Protein AF-A0A970G980-F1 (afdb_monomer_lite)

pLDDT: mean 93.23, std 4.54, range [67.25, 98.19]

Sequence (84 aa):
MAQPFVDAVKERTNGTVIISPEFAGVHGGERQMTESVMRGDLDMEITSDVGLAALFPDLGFTQLPFLFEDYDDVDARYLNGWMG

Foldseek 3Di:
DCPVVQVVCCVVVVNPDHDDDDDDQPQHDLLSVVVCCVVVVDVDDDHDLVSVCVVVVVLVVVVDPPPAPDVVRCVDPPVVHDND

Structure (mmCIF, N/CA/C/O backbone):
data_AF-A0A970G980-F1
#
_entry.id   AF-A0A970G980-F1
#
loop_
_atom_site.group_PDB
_atom_site.id
_atom_site.type_symbol
_atom_site.label_atom_id
_atom_site.label_alt_id
_atom_site.label_comp_id
_atom_site.label_asym_id
_atom_site.label_entity_id
_atom_site.label_seq_id
_atom_site.pdbx_PDB_ins_code
_atom_site.Cartn_x
_atom_site.Cartn_y
_atom_site.Cartn_z
_atom_site.occupancy
_atom_site.B_iso_or_equiv
_atom_site.auth_seq_id
_atom_site.auth_comp_id
_atom_site.auth_asym_id
_atom_site.auth_atom_id
_atom_site.pdbx_PDB_model_num
ATOM 1 N N . MET A 1 1 ? -3.005 10.213 2.851 1.00 67.25 1 MET A N 1
ATOM 2 C CA . MET A 1 1 ? -3.845 9.224 2.137 1.00 67.25 1 MET A CA 1
ATOM 3 C C . MET A 1 1 ? -4.599 8.274 3.067 1.00 67.25 1 MET A C 1
ATOM 5 O O . MET A 1 1 ? -5.670 7.841 2.682 1.00 67.25 1 MET A O 1
ATOM 9 N N . ALA A 1 2 ? -4.136 7.998 4.294 1.00 86.06 2 ALA A N 1
ATOM 10 C CA . ALA A 1 2 ? -4.845 7.074 5.191 1.00 86.06 2 ALA A CA 1
ATOM 11 C C . ALA A 1 2 ? -6.152 7.624 5.807 1.00 86.06 2 ALA A C 1
ATOM 13 O O . ALA A 1 2 ? -7.073 6.852 6.037 1.00 86.06 2 ALA A O 1
ATOM 14 N N . GLN A 1 3 ? -6.271 8.939 6.050 1.00 93.44 3 GLN A N 1
ATOM 15 C CA . GLN A 1 3 ? -7.448 9.494 6.743 1.00 93.44 3 GLN A CA 1
ATOM 16 C C . GLN A 1 3 ? -8.785 9.224 6.019 1.00 93.44 3 GLN A C 1
ATOM 18 O O . GLN A 1 3 ? -9.701 8.741 6.675 1.00 93.44 3 GLN A O 1
ATOM 23 N N . PRO A 1 4 ? -8.906 9.412 4.686 1.00 95.62 4 PRO A N 1
ATOM 24 C CA . PRO A 1 4 ? -10.128 9.037 3.970 1.00 95.62 4 PRO A CA 1
ATOM 25 C C . PRO A 1 4 ? -10.523 7.564 4.137 1.00 95.62 4 PRO A C 1
ATOM 27 O O . PRO A 1 4 ? -11.706 7.253 4.226 1.00 95.62 4 PRO A O 1
ATOM 30 N N . PHE A 1 5 ? -9.545 6.653 4.201 1.00 95.38 5 PHE A N 1
ATOM 31 C CA . PHE A 1 5 ? -9.804 5.232 4.443 1.00 95.38 5 PHE A CA 1
ATOM 32 C C . PHE A 1 5 ? -10.300 4.987 5.873 1.00 95.38 5 PHE A C 1
ATOM 34 O O . PHE A 1 5 ? -11.302 4.302 6.063 1.00 95.38 5 PHE A O 1
ATOM 41 N N . VAL A 1 6 ? -9.648 5.601 6.867 1.00 96.50 6 VAL A N 1
ATOM 42 C CA . VAL A 1 6 ? -10.055 5.547 8.283 1.00 96.50 6 VAL A CA 1
ATOM 43 C C . VAL A 1 6 ? -11.500 6.022 8.454 1.00 96.50 6 VAL A C 1
ATOM 45 O O . VAL A 1 6 ? -12.308 5.338 9.086 1.00 96.50 6 VAL A O 1
ATOM 48 N N . ASP A 1 7 ? -11.843 7.159 7.848 1.00 97.06 7 ASP A N 1
ATOM 49 C CA . ASP A 1 7 ? -13.183 7.742 7.923 1.00 97.06 7 ASP A CA 1
ATOM 50 C C . ASP A 1 7 ? -14.224 6.838 7.246 1.00 97.06 7 ASP A C 1
ATOM 52 O O . ASP A 1 7 ? -15.269 6.553 7.834 1.00 97.06 7 ASP A O 1
ATOM 56 N N . ALA A 1 8 ? -13.911 6.310 6.057 1.00 97.56 8 ALA A N 1
ATOM 57 C CA . ALA A 1 8 ? -14.797 5.410 5.323 1.00 97.56 8 ALA A CA 1
ATOM 58 C C . ALA A 1 8 ? -15.061 4.096 6.076 1.00 97.56 8 ALA A C 1
ATOM 60 O O . ALA A 1 8 ? -16.192 3.606 6.085 1.00 97.56 8 ALA A O 1
ATOM 61 N N . VAL A 1 9 ? -14.044 3.518 6.723 1.00 97.56 9 VAL A N 1
ATOM 62 C CA . VAL A 1 9 ? -14.213 2.307 7.540 1.00 97.56 9 VAL A CA 1
ATOM 63 C C . VAL A 1 9 ? -15.081 2.605 8.755 1.00 97.56 9 VAL A C 1
ATOM 65 O O . VAL A 1 9 ? -16.021 1.858 9.032 1.00 97.56 9 VAL A O 1
ATOM 68 N N . LYS A 1 10 ? -14.829 3.717 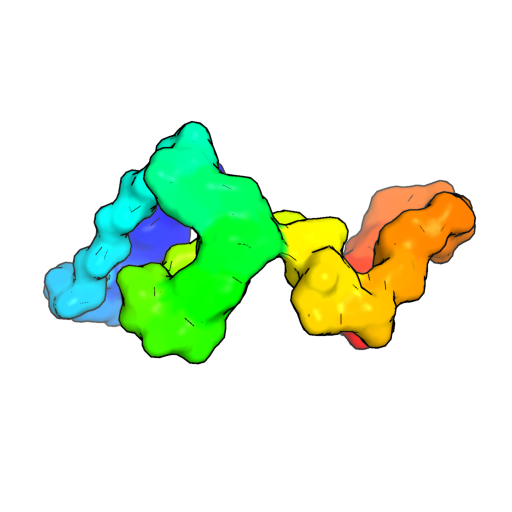9.449 1.00 97.81 10 LYS A N 1
ATOM 69 C CA . LYS A 1 10 ? -15.641 4.125 10.597 1.00 97.81 10 LYS A CA 1
ATOM 70 C C . LYS A 1 10 ? -17.107 4.332 10.208 1.00 97.81 10 LYS A C 1
ATOM 72 O O . LYS A 1 10 ? -17.988 3.847 10.914 1.00 97.81 10 LYS A O 1
ATOM 77 N N . GLU A 1 11 ? -17.371 5.010 9.091 1.00 98.12 11 GLU A N 1
ATOM 78 C CA . GLU A 1 11 ? -18.725 5.236 8.573 1.00 98.12 11 GLU A CA 1
ATOM 79 C C . GLU A 1 11 ? -19.424 3.914 8.235 1.00 98.12 11 GLU A C 1
ATOM 81 O O . GLU A 1 11 ? -20.501 3.627 8.753 1.00 98.12 11 GLU A O 1
ATOM 86 N N . ARG A 1 12 ? -18.790 3.063 7.421 1.00 98.06 12 ARG A N 1
ATOM 87 C CA . ARG A 1 12 ? -19.407 1.823 6.916 1.00 98.06 12 ARG A CA 1
ATOM 88 C C . ARG A 1 12 ? -19.611 0.758 7.985 1.00 98.06 12 ARG A C 1
ATOM 90 O O . ARG A 1 12 ? -20.451 -0.121 7.817 1.00 98.06 12 ARG A O 1
ATOM 97 N N . THR A 1 13 ? -18.842 0.818 9.066 1.00 98.12 13 THR A N 1
ATOM 98 C CA . THR A 1 13 ? -18.935 -0.133 10.181 1.00 98.12 13 THR A CA 1
ATOM 99 C C . THR A 1 13 ? -19.753 0.412 11.348 1.00 98.12 13 THR A C 1
ATOM 101 O O . THR A 1 13 ? -19.798 -0.219 12.405 1.00 98.12 13 THR A O 1
ATOM 104 N N . ASN A 1 14 ? -20.395 1.577 11.194 1.00 97.62 14 ASN A N 1
ATOM 105 C CA . ASN A 1 14 ? -21.101 2.279 12.270 1.00 97.62 14 ASN A CA 1
ATOM 106 C C . ASN A 1 14 ? -20.228 2.446 13.531 1.00 97.62 14 ASN A C 1
ATOM 108 O O . ASN A 1 14 ? -20.703 2.317 14.658 1.00 97.62 14 ASN A O 1
ATOM 112 N N . GLY A 1 15 ? -18.929 2.684 13.336 1.00 96.75 15 GLY A N 1
ATOM 113 C CA . GLY A 1 15 ? -17.947 2.864 14.403 1.00 96.75 15 GLY A CA 1
ATOM 114 C C . GLY A 1 15 ? -17.556 1.599 15.167 1.00 96.75 15 GLY A C 1
ATOM 115 O O . GLY A 1 15 ? -16.873 1.714 16.181 1.00 96.75 15 GLY A O 1
ATOM 116 N N . THR A 1 16 ? -17.960 0.409 14.712 1.00 98.19 16 THR A N 1
ATOM 117 C CA . THR A 1 16 ? -17.545 -0.855 15.348 1.00 98.19 16 THR A CA 1
ATOM 118 C C . THR A 1 16 ? -16.098 -1.232 15.027 1.00 98.19 16 THR A C 1
ATOM 120 O O . THR A 1 16 ? -15.470 -1.926 15.823 1.00 98.19 16 THR A O 1
ATOM 123 N N . VAL A 1 17 ? -15.547 -0.737 13.913 1.00 97.75 17 VAL A N 1
ATOM 124 C CA . VAL A 1 17 ? -14.123 -0.858 13.571 1.00 97.75 17 VAL A CA 1
ATOM 125 C C . VAL A 1 17 ? -13.454 0.506 13.719 1.00 97.75 17 VAL A C 1
ATOM 127 O O . VAL A 1 17 ? -13.891 1.496 13.128 1.00 97.75 17 VAL A O 1
ATOM 130 N N . ILE A 1 18 ? -12.383 0.554 14.513 1.00 95.81 18 ILE A N 1
ATOM 131 C CA . ILE A 1 18 ? -11.586 1.756 14.773 1.00 95.81 18 ILE A CA 1
ATOM 132 C C . ILE A 1 18 ? -10.174 1.496 14.261 1.00 95.81 18 ILE A C 1
ATOM 134 O O . ILE A 1 18 ? -9.537 0.534 14.674 1.00 95.81 18 ILE A O 1
ATOM 138 N N . ILE A 1 19 ? -9.689 2.367 13.379 1.00 96.69 19 ILE A N 1
ATOM 139 C CA . ILE A 1 19 ? -8.320 2.319 12.864 1.00 96.69 19 ILE A CA 1
ATOM 140 C C . ILE A 1 19 ? -7.523 3.431 13.541 1.00 96.69 19 ILE A C 1
ATOM 142 O O . ILE A 1 19 ? -7.920 4.596 13.483 1.00 96.69 19 ILE A O 1
ATOM 146 N N . SER A 1 20 ? -6.393 3.067 14.144 1.00 95.19 20 SER A N 1
ATOM 147 C CA . SER A 1 20 ? -5.442 3.991 14.770 1.00 95.19 20 SER A CA 1
ATOM 148 C C . SER A 1 20 ? -4.190 4.088 13.896 1.00 95.19 20 SER A C 1
ATOM 150 O O . SER A 1 20 ? -3.299 3.255 14.030 1.00 95.19 20 SER A O 1
ATOM 152 N N . PRO A 1 21 ? -4.121 5.041 12.951 1.00 93.75 21 PRO A N 1
ATOM 153 C CA . PRO A 1 21 ? -2.992 5.124 12.040 1.00 93.75 21 PRO A CA 1
ATOM 154 C C . PRO A 1 21 ? -1.753 5.696 12.738 1.00 93.75 21 PRO A C 1
ATOM 156 O O . PRO A 1 21 ? -1.804 6.768 13.342 1.0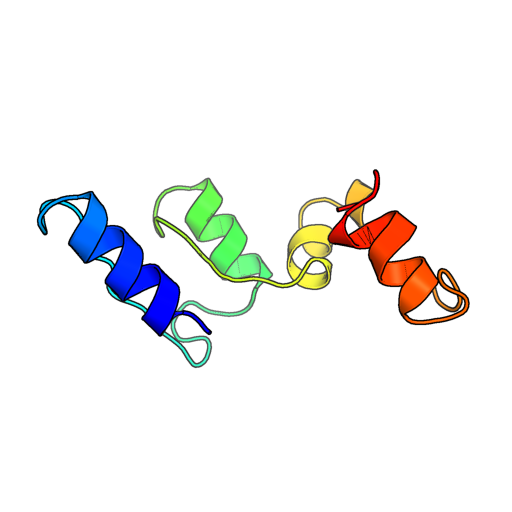0 93.75 21 PRO A O 1
ATOM 159 N N . GLU A 1 22 ? -0.624 5.011 12.584 1.00 94.38 22 GLU A N 1
ATOM 160 C CA . GLU A 1 22 ? 0.674 5.428 13.111 1.00 94.38 22 GLU A CA 1
ATOM 161 C C . GLU A 1 22 ? 1.670 5.600 11.958 1.00 94.38 22 GLU A C 1
ATOM 163 O O . GLU A 1 22 ? 1.763 4.765 11.060 1.00 94.38 22 GLU A O 1
ATOM 168 N N . PHE A 1 23 ? 2.385 6.727 11.944 1.00 91.31 23 PHE A N 1
ATOM 169 C CA . PHE A 1 23 ? 3.227 7.147 10.818 1.00 91.31 23 PHE A CA 1
ATOM 170 C C . PHE A 1 23 ? 4.674 7.379 11.248 1.00 91.31 23 PHE A C 1
ATOM 172 O O . PHE A 1 23 ? 5.025 7.220 12.411 1.00 91.31 23 PHE A O 1
ATOM 179 N N . ALA A 1 24 ? 5.509 7.809 10.297 1.00 90.44 24 ALA A N 1
ATOM 180 C CA . ALA A 1 24 ? 6.918 8.138 10.511 1.00 90.44 24 ALA A CA 1
ATOM 181 C C . ALA A 1 24 ? 7.792 6.940 10.930 1.00 90.44 24 ALA A C 1
ATOM 183 O O . ALA A 1 24 ? 8.807 7.120 11.597 1.00 90.44 24 ALA A O 1
ATOM 184 N N . GLY A 1 25 ? 7.414 5.724 10.515 1.00 88.44 25 GLY A N 1
ATOM 185 C CA . GLY A 1 25 ? 8.231 4.522 10.713 1.00 88.44 25 GLY A CA 1
ATOM 186 C C . GLY A 1 25 ? 8.400 4.125 12.179 1.00 88.44 25 GLY A C 1
ATOM 187 O O . GLY A 1 25 ? 9.407 3.518 12.533 1.00 88.44 25 GLY A O 1
ATOM 188 N N . VAL A 1 26 ? 7.441 4.471 13.046 1.00 95.38 26 VAL A N 1
ATOM 189 C CA . VAL A 1 26 ? 7.491 4.133 14.483 1.00 95.38 26 VAL A CA 1
ATOM 190 C C . VAL A 1 26 ? 7.516 2.623 14.749 1.00 95.38 26 VAL A C 1
ATOM 192 O O . VAL A 1 26 ? 8.020 2.204 15.786 1.00 95.38 26 VAL A O 1
ATOM 195 N N . HIS A 1 27 ? 7.059 1.821 13.783 1.00 94.12 27 HIS A N 1
ATOM 196 C CA . HIS A 1 27 ? 7.099 0.352 13.799 1.00 94.12 27 HIS A CA 1
ATOM 197 C C . HIS A 1 27 ? 8.255 -0.241 12.984 1.00 94.12 27 HIS A C 1
ATOM 199 O O . HIS A 1 27 ? 8.292 -1.443 12.729 1.00 94.12 27 HIS A O 1
ATOM 205 N N . GLY A 1 28 ? 9.213 0.594 12.577 1.00 94.06 28 GLY A N 1
ATOM 206 C CA . GLY A 1 28 ? 10.355 0.191 11.768 1.00 94.06 28 GLY A CA 1
ATOM 207 C C . GLY A 1 28 ? 10.192 0.467 10.273 1.00 94.06 28 GLY A C 1
ATOM 208 O O . GLY A 1 28 ? 9.313 1.212 9.837 1.00 94.06 28 GLY A O 1
ATOM 209 N N . GLY A 1 29 ? 11.106 -0.100 9.484 1.00 93.44 29 GLY A N 1
ATOM 210 C CA . GLY A 1 29 ? 11.060 -0.029 8.021 1.00 93.44 29 GLY A CA 1
ATOM 211 C C . GLY A 1 29 ? 10.017 -0.977 7.423 1.00 93.44 29 GLY A C 1
ATOM 212 O O . GLY A 1 29 ? 9.523 -1.870 8.106 1.00 93.44 29 GLY A O 1
ATOM 213 N N . GLU A 1 30 ? 9.739 -0.834 6.127 1.00 92.81 30 GLU A N 1
ATOM 214 C CA . GLU A 1 30 ? 8.690 -1.589 5.417 1.00 92.81 30 GLU A CA 1
ATOM 215 C C . GLU A 1 30 ? 8.778 -3.101 5.642 1.00 92.81 30 GLU A C 1
ATOM 217 O O . GLU A 1 30 ? 7.810 -3.708 6.074 1.00 92.81 30 GLU A O 1
ATOM 222 N N . ARG A 1 31 ? 9.968 -3.701 5.498 1.00 92.81 31 ARG A N 1
ATOM 223 C CA . ARG A 1 31 ? 10.161 -5.133 5.778 1.00 92.81 31 ARG A CA 1
ATOM 224 C C . ARG A 1 31 ? 9.704 -5.534 7.190 1.00 92.81 31 ARG A C 1
ATOM 226 O O . ARG A 1 31 ? 9.116 -6.595 7.368 1.00 92.81 31 ARG A O 1
ATOM 233 N N . GLN A 1 32 ? 10.034 -4.731 8.202 1.00 94.81 32 GLN A N 1
ATOM 234 C CA . GLN A 1 32 ? 9.720 -5.039 9.603 1.00 94.81 32 GLN A CA 1
ATOM 235 C C . GLN A 1 32 ? 8.219 -4.920 9.863 1.00 94.81 32 GLN A C 1
ATOM 237 O O . GLN A 1 32 ? 7.650 -5.775 10.543 1.00 94.81 32 GLN A O 1
ATOM 242 N N . MET A 1 33 ? 7.577 -3.903 9.286 1.00 95.62 33 MET A N 1
ATOM 243 C CA . MET A 1 33 ? 6.128 -3.733 9.366 1.00 95.62 33 MET A CA 1
AT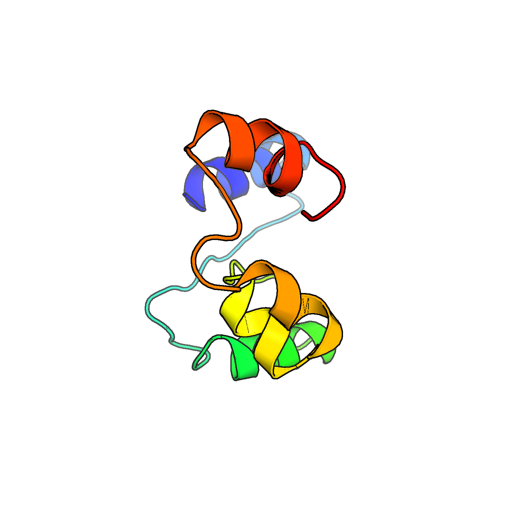OM 244 C C . MET A 1 33 ? 5.394 -4.868 8.638 1.00 95.62 33 MET A C 1
ATOM 246 O O . MET A 1 33 ? 4.528 -5.488 9.252 1.00 95.62 33 MET A O 1
ATOM 250 N N . THR A 1 34 ? 5.822 -5.266 7.434 1.00 95.00 34 THR A N 1
ATOM 251 C CA . THR A 1 34 ? 5.213 -6.390 6.702 1.00 95.00 34 THR A CA 1
ATOM 252 C C . THR A 1 34 ? 5.341 -7.701 7.477 1.00 95.00 34 THR A C 1
ATOM 254 O O . THR A 1 34 ? 4.373 -8.448 7.605 1.00 95.00 34 THR A O 1
ATOM 257 N N . GLU A 1 35 ? 6.514 -7.988 8.054 1.00 94.88 35 GLU A N 1
ATOM 258 C CA . GLU A 1 35 ? 6.679 -9.157 8.927 1.00 94.88 35 GLU A CA 1
ATOM 259 C C . GLU A 1 35 ? 5.764 -9.091 10.162 1.00 94.88 35 GLU A C 1
ATOM 261 O O . GLU A 1 35 ? 5.260 -10.123 10.605 1.00 94.88 35 GLU A O 1
ATOM 266 N N . SER A 1 36 ? 5.546 -7.897 10.719 1.00 96.31 36 SER A N 1
ATOM 267 C CA . SER A 1 36 ? 4.661 -7.691 11.873 1.00 96.31 36 SER A CA 1
ATOM 268 C C . SER A 1 36 ? 3.195 -7.918 11.496 1.00 96.31 36 SER A C 1
ATOM 270 O O . SER A 1 36 ? 2.471 -8.568 12.248 1.00 96.31 36 SER A O 1
ATOM 272 N N . VAL A 1 37 ? 2.777 -7.493 10.298 1.00 96.06 37 VAL A N 1
ATOM 273 C CA . VAL A 1 37 ? 1.451 -7.809 9.743 1.00 96.06 37 VAL A CA 1
ATOM 274 C C . VAL A 1 37 ? 1.291 -9.313 9.519 1.00 96.06 37 VAL A C 1
ATOM 276 O O . VAL A 1 37 ? 0.297 -9.898 9.937 1.00 96.06 37 VAL A O 1
ATOM 279 N N . MET A 1 38 ? 2.294 -9.983 8.942 1.00 94.69 38 MET A N 1
ATOM 280 C CA . MET A 1 38 ? 2.266 -11.440 8.750 1.00 94.69 38 MET A CA 1
ATOM 281 C C . MET A 1 38 ? 2.145 -12.224 10.065 1.00 94.69 38 MET A C 1
ATOM 283 O O . MET A 1 38 ? 1.539 -13.296 10.085 1.00 94.69 38 MET A O 1
ATOM 287 N N . ARG A 1 39 ? 2.747 -11.723 11.153 1.00 96.88 39 ARG A N 1
ATOM 288 C CA . ARG A 1 39 ? 2.652 -12.329 12.493 1.00 96.88 39 ARG A CA 1
ATOM 289 C C . ARG A 1 39 ? 1.340 -11.996 13.210 1.00 96.88 39 ARG A C 1
ATOM 291 O O . ARG A 1 39 ? 0.982 -12.717 14.138 1.00 96.88 39 ARG A O 1
ATOM 298 N N . GLY A 1 40 ? 0.625 -10.961 12.766 1.00 96.75 40 GLY A N 1
ATOM 299 C CA . GLY A 1 40 ? -0.581 -10.443 13.413 1.00 96.75 40 GLY A CA 1
ATOM 300 C C . GLY A 1 40 ? -0.306 -9.468 14.562 1.00 96.75 40 GLY A C 1
ATOM 301 O O . GLY A 1 40 ? -1.201 -9.223 15.363 1.00 96.75 40 GLY A O 1
ATOM 302 N N . ASP A 1 41 ? 0.915 -8.929 14.659 1.00 96.75 41 ASP A N 1
ATOM 303 C CA . ASP A 1 41 ? 1.269 -7.888 15.634 1.00 96.75 41 ASP A CA 1
ATOM 304 C C . ASP A 1 41 ? 0.742 -6.506 15.194 1.00 96.75 41 ASP A C 1
ATOM 306 O O . ASP A 1 41 ? 0.354 -5.690 16.028 1.00 96.75 41 ASP A O 1
ATOM 310 N N . LEU A 1 42 ? 0.715 -6.254 13.877 1.00 96.75 42 LEU A N 1
ATOM 311 C CA . LEU A 1 42 ? 0.024 -5.124 13.249 1.00 96.75 42 LEU A CA 1
ATOM 312 C C . LEU A 1 42 ? -1.157 -5.648 12.428 1.00 96.75 42 LEU A C 1
ATOM 314 O O . LEU A 1 42 ? -1.015 -6.623 11.696 1.00 96.75 42 LEU A O 1
ATOM 318 N N . ASP A 1 43 ? -2.307 -4.980 12.494 1.00 96.62 43 ASP A N 1
ATOM 319 C CA . ASP A 1 43 ? -3.490 -5.414 11.740 1.00 96.62 43 ASP A CA 1
ATOM 320 C C . ASP A 1 43 ? -3.379 -5.103 10.239 1.00 96.62 43 ASP A C 1
ATOM 322 O O . ASP A 1 43 ? -3.883 -5.845 9.396 1.00 96.62 43 ASP A O 1
ATOM 326 N N . MET A 1 44 ? -2.767 -3.964 9.900 1.00 94.69 44 MET A N 1
ATOM 327 C CA . MET A 1 44 ? -2.673 -3.438 8.538 1.00 94.69 44 MET A CA 1
ATOM 328 C C . MET A 1 44 ? -1.440 -2.547 8.384 1.00 94.69 44 MET A C 1
ATOM 330 O O . MET A 1 44 ? -1.013 -1.892 9.334 1.00 94.69 44 MET A O 1
ATOM 334 N N . GLU A 1 45 ? -0.941 -2.433 7.156 1.00 94.31 45 GLU A N 1
ATOM 335 C CA . GLU A 1 45 ? 0.063 -1.441 6.779 1.00 94.31 45 GLU A CA 1
ATOM 336 C C . GLU A 1 45 ? -0.256 -0.811 5.420 1.00 94.31 45 GLU A C 1
ATOM 338 O O . GLU A 1 45 ? -1.011 -1.359 4.616 1.00 94.31 45 GLU A O 1
ATOM 343 N N . ILE A 1 46 ? 0.351 0.345 5.159 1.00 92.00 46 ILE A N 1
ATOM 344 C CA . ILE A 1 46 ? 0.480 0.905 3.813 1.00 92.00 46 ILE A CA 1
ATOM 345 C C . ILE A 1 46 ? 1.971 0.866 3.502 1.00 92.00 46 ILE A C 1
ATOM 347 O O . ILE A 1 46 ? 2.748 1.566 4.149 1.00 92.00 46 ILE A O 1
ATOM 351 N N . THR A 1 47 ? 2.354 0.039 2.537 1.00 91.06 47 THR A N 1
ATOM 352 C CA . THR A 1 47 ? 3.750 -0.235 2.181 1.00 91.06 47 THR A CA 1
ATOM 353 C C . THR A 1 47 ? 3.950 -0.082 0.676 1.00 91.06 47 THR A C 1
ATOM 355 O O . THR A 1 47 ? 2.974 -0.085 -0.081 1.00 91.06 47 THR A O 1
ATOM 358 N N . SER A 1 48 ? 5.196 0.072 0.234 1.00 90.06 48 SER A N 1
ATOM 359 C CA . SER A 1 48 ? 5.540 -0.044 -1.179 1.00 90.06 48 SER A CA 1
ATOM 360 C C . SER A 1 48 ? 5.696 -1.507 -1.603 1.00 90.06 48 SER A C 1
ATOM 362 O O . SER A 1 48 ? 6.052 -2.398 -0.828 1.00 90.06 48 SER A O 1
ATOM 364 N N . ASP A 1 49 ? 5.475 -1.743 -2.887 1.00 88.75 49 ASP A N 1
ATOM 365 C CA . ASP A 1 49 ? 5.852 -2.966 -3.593 1.00 88.75 49 ASP A CA 1
ATOM 366 C C . ASP A 1 49 ? 7.351 -3.299 -3.464 1.00 88.75 49 ASP A C 1
ATOM 368 O O . ASP A 1 49 ? 7.707 -4.472 -3.356 1.00 88.75 49 ASP A O 1
ATOM 372 N N . VAL A 1 50 ? 8.229 -2.292 -3.389 1.00 87.31 50 VAL A N 1
ATOM 373 C CA . VAL A 1 50 ? 9.660 -2.469 -3.076 1.00 87.31 50 VAL A CA 1
ATOM 374 C C . VAL A 1 50 ? 9.848 -3.097 -1.694 1.00 87.31 50 VAL A C 1
ATOM 376 O O . VAL A 1 50 ? 10.612 -4.057 -1.545 1.00 87.31 50 VAL A O 1
ATOM 379 N N . GLY A 1 51 ? 9.139 -2.584 -0.686 1.00 88.06 51 GLY A N 1
ATOM 380 C CA . GLY A 1 51 ? 9.136 -3.129 0.669 1.00 88.06 51 GLY A CA 1
ATOM 381 C C . GLY A 1 51 ? 8.676 -4.588 0.708 1.00 88.06 51 GLY A C 1
ATOM 382 O O . GLY A 1 51 ? 9.312 -5.422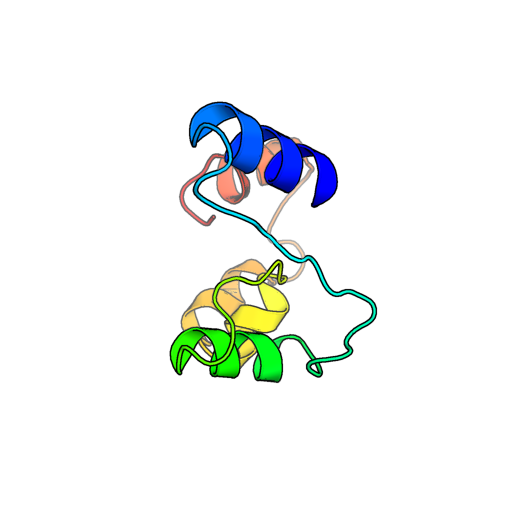 1.360 1.00 88.06 51 GLY A O 1
ATOM 383 N N . LEU A 1 52 ? 7.637 -4.920 -0.064 1.00 91.25 52 LEU A N 1
ATOM 384 C CA . LEU A 1 52 ? 7.134 -6.290 -0.210 1.00 91.25 52 LEU A CA 1
ATOM 385 C C . LEU A 1 52 ? 8.124 -7.210 -0.934 1.00 91.25 52 LEU A C 1
ATOM 387 O O . LEU A 1 52 ? 8.336 -8.341 -0.494 1.00 91.25 52 LEU A O 1
ATOM 391 N N . ALA A 1 53 ? 8.780 -6.740 -1.998 1.00 92.12 53 ALA A N 1
ATOM 392 C CA . ALA A 1 53 ? 9.757 -7.525 -2.755 1.00 92.12 53 ALA A CA 1
ATOM 393 C C . ALA A 1 53 ? 10.962 -7.968 -1.901 1.00 92.12 53 ALA A C 1
ATOM 395 O O . ALA A 1 53 ? 11.584 -8.994 -2.182 1.00 92.12 53 ALA A O 1
ATOM 396 N N . ALA A 1 54 ? 11.264 -7.252 -0.809 1.00 88.88 54 ALA A N 1
ATOM 397 C CA . ALA A 1 54 ? 12.288 -7.655 0.156 1.00 88.88 54 ALA A CA 1
ATOM 398 C C . ALA A 1 54 ? 11.941 -8.950 0.921 1.00 88.88 54 ALA A C 1
ATOM 400 O O . ALA A 1 54 ? 12.836 -9.594 1.477 1.00 88.88 54 ALA A O 1
ATOM 401 N N . LEU A 1 55 ? 10.658 -9.320 0.987 1.00 92.94 55 LEU A N 1
ATOM 402 C CA . LEU A 1 55 ? 10.155 -10.553 1.606 1.00 92.94 55 LEU A CA 1
ATOM 403 C C . LEU A 1 55 ? 9.671 -11.570 0.573 1.00 92.94 55 LEU A C 1
ATOM 405 O O . LEU A 1 55 ? 9.817 -12.771 0.797 1.00 92.94 55 LEU A O 1
ATOM 409 N N . PHE A 1 56 ? 9.152 -11.092 -0.558 1.00 92.69 56 PHE A N 1
ATOM 410 C CA . PHE A 1 56 ? 8.628 -11.890 -1.661 1.00 92.69 56 PHE A CA 1
ATOM 411 C C . PHE A 1 56 ? 9.406 -11.573 -2.949 1.00 92.69 56 PHE A C 1
ATOM 413 O O . PHE A 1 56 ? 8.943 -10.772 -3.762 1.00 92.69 56 PHE A O 1
ATOM 420 N N . PRO A 1 57 ? 10.590 -12.182 -3.166 1.00 91.25 57 PRO A N 1
ATOM 421 C CA . PRO A 1 57 ? 11.466 -11.851 -4.295 1.00 91.25 57 PRO A CA 1
ATOM 422 C C . PRO A 1 57 ? 10.808 -11.985 -5.672 1.00 91.25 57 PRO A C 1
ATOM 424 O O . PRO A 1 57 ? 11.192 -11.277 -6.601 1.00 91.25 57 PRO A O 1
ATOM 427 N N . ASP A 1 58 ? 9.796 -12.847 -5.793 1.00 90.75 58 ASP A N 1
ATOM 428 C CA . ASP A 1 58 ? 9.019 -13.045 -7.020 1.00 90.75 58 ASP A CA 1
ATOM 429 C C . ASP A 1 58 ? 8.258 -11.783 -7.457 1.00 90.75 58 ASP A C 1
ATOM 431 O O . ASP A 1 58 ? 7.885 -11.681 -8.619 1.00 90.75 58 ASP A O 1
ATOM 435 N N . LEU A 1 59 ? 8.068 -10.801 -6.567 1.00 91.12 59 LEU A N 1
ATOM 436 C CA . LEU A 1 59 ? 7.498 -9.491 -6.896 1.00 91.12 59 LEU A CA 1
ATOM 437 C C . LEU A 1 59 ? 8.538 -8.508 -7.449 1.00 91.12 59 LEU A C 1
ATOM 439 O O . LEU A 1 59 ? 8.175 -7.477 -8.001 1.00 91.12 59 LEU A O 1
ATOM 443 N N . GLY A 1 60 ? 9.837 -8.807 -7.351 1.00 90.50 60 GLY A N 1
ATOM 444 C CA . GLY A 1 60 ? 10.901 -7.869 -7.722 1.00 90.50 60 GLY A CA 1
ATOM 445 C C . GLY A 1 60 ? 10.924 -7.477 -9.204 1.00 90.50 60 GLY A C 1
ATOM 446 O O . GLY A 1 60 ? 11.512 -6.453 -9.551 1.00 90.50 60 GLY A O 1
ATOM 447 N N . PHE A 1 61 ? 10.274 -8.246 -10.087 1.00 91.19 61 PHE A N 1
ATOM 448 C CA . PHE A 1 61 ? 10.206 -7.918 -11.516 1.00 91.19 61 PHE A CA 1
ATOM 449 C C . PHE A 1 61 ? 9.462 -6.603 -11.789 1.00 91.19 61 PHE A C 1
ATOM 451 O O . PHE A 1 61 ? 9.730 -5.968 -12.807 1.00 91.19 61 PHE A O 1
ATOM 458 N N . THR A 1 62 ? 8.569 -6.176 -10.889 1.00 90.62 62 THR A N 1
ATOM 459 C CA . THR A 1 62 ? 7.793 -4.934 -11.038 1.00 90.62 62 THR A CA 1
ATOM 460 C C . THR A 1 62 ? 8.659 -3.677 -10.930 1.00 90.62 62 THR A C 1
ATOM 462 O O . THR A 1 62 ? 8.231 -2.597 -11.319 1.00 90.62 62 THR A O 1
ATOM 465 N N . GLN A 1 63 ? 9.904 -3.825 -10.462 1.00 86.94 63 GLN A N 1
ATOM 466 C CA . GLN A 1 63 ? 10.856 -2.739 -10.216 1.00 86.94 63 GLN A CA 1
ATOM 467 C C . GLN A 1 63 ? 11.953 -2.632 -11.285 1.00 86.94 63 GLN A C 1
ATOM 469 O O . GLN A 1 63 ? 12.955 -1.938 -11.091 1.00 86.94 63 GLN A O 1
ATOM 474 N N . LEU A 1 64 ? 11.828 -3.358 -12.400 1.00 91.25 64 LEU A N 1
ATOM 475 C CA . LEU A 1 64 ? 12.850 -3.332 -13.442 1.00 91.25 64 LEU A CA 1
ATOM 476 C C . LEU A 1 64 ? 12.929 -1.945 -14.105 1.00 91.25 64 LEU A C 1
ATOM 478 O O . LEU A 1 64 ? 11.901 -1.346 -14.433 1.00 91.25 64 LEU A O 1
ATOM 482 N N . PRO A 1 65 ? 14.143 -1.417 -14.346 1.00 92.88 65 PRO A N 1
ATOM 483 C CA . PRO A 1 65 ? 14.291 -0.141 -15.027 1.00 92.88 65 PRO A CA 1
ATOM 484 C C . PRO A 1 65 ? 13.746 -0.239 -16.456 1.00 92.88 65 PRO A C 1
ATOM 486 O O . PRO A 1 65 ? 14.001 -1.222 -17.152 1.00 92.88 65 PRO A O 1
ATOM 489 N N . PHE A 1 66 ? 13.043 0.809 -16.895 1.00 93.88 66 PHE A N 1
ATOM 490 C CA . PHE A 1 66 ? 12.413 0.902 -18.222 1.00 93.88 66 PHE A CA 1
ATOM 491 C C . PHE A 1 66 ? 11.306 -0.137 -18.483 1.00 93.88 6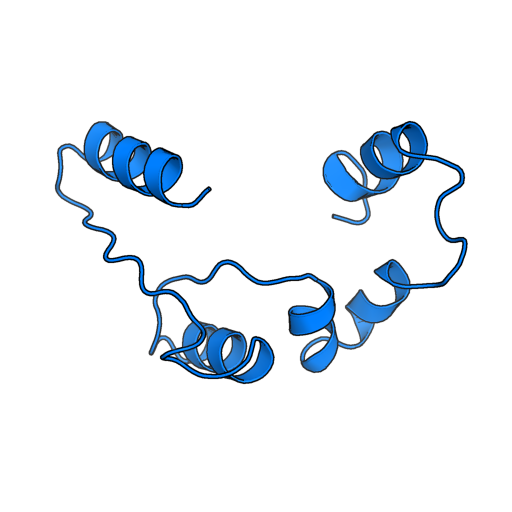6 PHE A C 1
ATOM 493 O O . PHE A 1 66 ? 11.033 -0.457 -19.637 1.00 93.88 66 PHE A O 1
ATOM 500 N N . LEU A 1 67 ? 10.668 -0.664 -17.428 1.00 93.44 67 LEU A N 1
ATOM 501 C CA . LEU A 1 67 ? 9.546 -1.603 -17.553 1.00 93.44 67 LEU A CA 1
ATOM 502 C C . LEU A 1 67 ? 8.308 -0.981 -18.222 1.00 93.44 67 LEU A C 1
ATOM 504 O O . LEU A 1 67 ? 7.591 -1.683 -18.931 1.00 93.44 67 LEU A O 1
ATOM 508 N N . PHE A 1 68 ? 8.083 0.316 -18.006 1.00 95.12 68 PHE A N 1
ATOM 509 C CA . PHE A 1 68 ? 6.945 1.062 -18.541 1.00 95.12 68 PHE A CA 1
ATOM 510 C C . PHE A 1 68 ? 7.415 2.202 -19.443 1.00 95.12 68 PHE A C 1
ATOM 512 O O . PHE A 1 68 ? 8.437 2.839 -19.168 1.00 95.12 68 PHE A O 1
ATOM 519 N N . GLU A 1 69 ? 6.659 2.457 -20.510 1.00 95.00 69 GLU A N 1
ATOM 520 C CA . GLU A 1 69 ? 6.956 3.526 -21.473 1.00 95.00 69 GLU A CA 1
ATOM 521 C C . GLU A 1 69 ? 6.513 4.906 -20.960 1.00 95.00 69 GLU A C 1
ATOM 523 O O . GLU A 1 69 ? 7.240 5.892 -21.105 1.00 95.00 69 GLU A O 1
ATOM 528 N N . ASP A 1 70 ? 5.343 4.968 -20.323 1.00 96.06 70 ASP A N 1
ATOM 529 C CA . ASP A 1 70 ? 4.734 6.171 -19.760 1.00 96.06 70 ASP A CA 1
ATOM 530 C C . ASP A 1 70 ? 3.738 5.825 -18.631 1.00 96.06 70 ASP A C 1
ATOM 532 O O . ASP A 1 70 ? 3.632 4.676 -18.199 1.00 96.06 70 ASP A O 1
ATOM 536 N N . TYR A 1 71 ? 3.029 6.831 -18.111 1.00 95.50 71 TYR A N 1
ATOM 537 C CA . TYR A 1 71 ? 2.037 6.637 -17.049 1.00 95.50 71 TYR A CA 1
ATOM 538 C C . TYR A 1 71 ? 0.778 5.895 -17.516 1.00 95.50 71 TYR A C 1
ATOM 540 O O . TYR A 1 71 ? 0.194 5.175 -16.710 1.00 95.50 71 TYR A O 1
ATOM 548 N N . ASP A 1 72 ? 0.379 6.021 -18.786 1.00 97.06 72 ASP A N 1
ATOM 549 C CA . ASP A 1 72 ? -0.777 5.281 -19.308 1.00 97.06 72 ASP A CA 1
ATOM 550 C C . ASP A 1 72 ? -0.462 3.777 -19.325 1.00 97.06 72 ASP A C 1
ATOM 552 O O . ASP A 1 72 ? -1.312 2.937 -19.018 1.00 97.06 72 ASP A O 1
ATOM 556 N N . ASP A 1 73 ? 0.792 3.432 -19.617 1.00 95.38 73 ASP A N 1
ATOM 557 C CA . ASP A 1 73 ? 1.286 2.066 -19.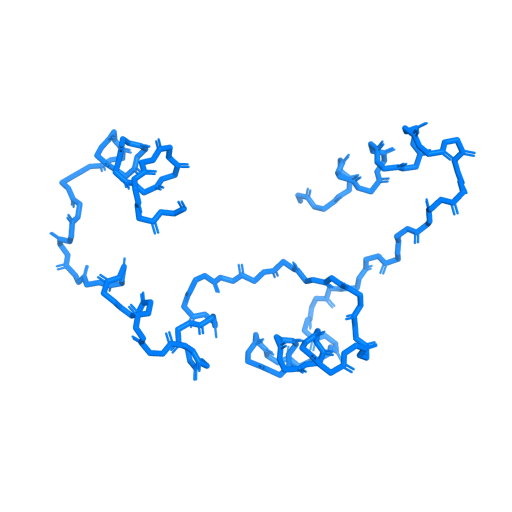555 1.00 95.38 73 ASP A CA 1
ATOM 558 C C . ASP A 1 73 ? 1.328 1.506 -18.121 1.00 95.38 73 ASP A C 1
ATOM 560 O O . ASP A 1 73 ? 0.922 0.364 -17.878 1.00 95.38 73 ASP A O 1
ATOM 564 N N . VAL A 1 74 ? 1.744 2.328 -17.148 1.00 94.38 74 VAL A N 1
ATOM 565 C CA . VAL A 1 74 ? 1.658 1.994 -15.714 1.00 94.38 74 VAL A CA 1
ATOM 566 C C . VAL A 1 74 ? 0.206 1.727 -15.317 1.00 94.38 74 VAL A C 1
ATOM 568 O O . VAL A 1 74 ? -0.084 0.708 -14.692 1.00 94.38 74 VAL A O 1
ATOM 571 N N . ASP A 1 75 ? -0.727 2.593 -15.705 1.00 94.81 75 ASP A N 1
ATOM 572 C CA . ASP A 1 75 ? -2.139 2.427 -15.365 1.00 94.81 75 ASP A CA 1
ATOM 573 C C . ASP A 1 75 ? -2.723 1.148 -15.977 1.00 94.81 75 ASP A C 1
ATOM 575 O O . ASP A 1 75 ? -3.442 0.414 -15.295 1.00 94.81 75 ASP A O 1
ATOM 579 N N . ALA A 1 76 ? -2.408 0.857 -17.243 1.00 95.50 76 ALA A N 1
ATOM 580 C CA . ALA A 1 76 ? -2.960 -0.280 -17.977 1.00 95.50 76 ALA A CA 1
ATOM 581 C C . ALA A 1 76 ? -2.367 -1.635 -17.557 1.00 95.50 76 ALA A C 1
ATOM 583 O O . ALA A 1 76 ? -3.054 -2.657 -17.632 1.00 95.50 76 ALA A O 1
ATOM 584 N N . ARG A 1 77 ? -1.089 -1.673 -17.161 1.00 93.38 77 ARG A N 1
ATOM 585 C CA . ARG A 1 77 ? -0.367 -2.923 -16.869 1.00 93.38 77 ARG A CA 1
ATOM 586 C C . ARG A 1 77 ? -0.129 -3.158 -15.380 1.00 93.38 77 ARG A C 1
ATOM 588 O O . ARG A 1 77 ? -0.152 -4.319 -14.963 1.00 93.38 77 ARG A O 1
ATOM 595 N N . TYR A 1 78 ? 0.065 -2.089 -14.609 1.00 93.19 78 TYR A N 1
ATOM 596 C CA . TYR A 1 78 ? 0.364 -2.131 -13.181 1.00 93.19 78 TYR A CA 1
ATOM 597 C C . TYR A 1 78 ? -0.883 -1.898 -12.328 1.00 93.19 78 TYR A C 1
ATOM 599 O O . TYR A 1 78 ? -1.429 -2.854 -11.795 1.00 93.19 78 TYR A O 1
ATOM 607 N N . LEU A 1 79 ? -1.383 -0.660 -12.249 1.00 90.94 79 LEU A N 1
ATOM 608 C CA . LEU A 1 79 ? -2.414 -0.285 -11.270 1.00 90.94 79 LEU A CA 1
ATOM 609 C C . LEU A 1 79 ? -3.794 -0.892 -11.553 1.00 90.94 79 LEU A C 1
ATOM 611 O O . LEU A 1 79 ? -4.525 -1.207 -10.619 1.00 90.94 79 LEU A O 1
ATOM 615 N N . ASN A 1 80 ? -4.159 -1.046 -12.829 1.00 92.81 80 ASN A N 1
ATOM 616 C CA . ASN A 1 80 ? -5.427 -1.655 -13.253 1.00 92.81 80 ASN A CA 1
ATOM 617 C C . ASN A 1 80 ? -5.210 -2.924 -14.094 1.00 92.81 80 ASN A C 1
ATOM 619 O O . ASN A 1 80 ? -6.136 -3.394 -14.760 1.00 92.81 80 ASN A O 1
ATOM 623 N N . GLY A 1 81 ? -3.972 -3.424 -14.130 1.00 90.94 81 GLY A N 1
ATOM 624 C CA . GLY A 1 81 ? -3.544 -4.507 -15.006 1.00 90.94 81 GLY A CA 1
ATOM 625 C C . GLY A 1 81 ? -3.369 -5.837 -14.281 1.00 90.94 81 GLY A C 1
ATOM 626 O O . GLY A 1 81 ? -4.049 -6.128 -13.306 1.00 90.94 81 GLY A O 1
ATOM 627 N N . TRP A 1 82 ? -2.479 -6.681 -14.806 1.00 90.81 82 TRP A N 1
ATOM 628 C CA . TRP A 1 82 ? -2.228 -8.023 -14.264 1.00 90.81 82 TRP A CA 1
ATOM 629 C C . TRP A 1 82 ? -1.073 -8.071 -13.256 1.00 90.81 82 TRP A C 1
ATOM 631 O O . TRP A 1 82 ? -0.887 -9.106 -12.618 1.00 90.81 82 TRP A O 1
ATOM 641 N N . MET A 1 83 ? -0.260 -7.011 -13.174 1.00 88.88 83 MET A N 1
ATOM 642 C CA . MET A 1 83 ? 0.945 -6.994 -12.338 1.00 88.88 83 MET A CA 1
ATOM 643 C C . MET A 1 83 ? 0.684 -6.542 -10.896 1.00 88.88 83 MET A C 1
ATOM 645 O O . MET A 1 83 ? 1.405 -6.997 -10.009 1.00 88.88 83 MET A O 1
ATOM 649 N N . GLY A 1 84 ? -0.268 -5.623 -10.692 1.00 75.44 84 GLY A N 1
ATOM 650 C CA . GLY A 1 84 ? -0.637 -5.044 -9.395 1.00 75.44 84 GLY A CA 1
ATOM 651 C C . GLY A 1 84 ? -1.930 -5.602 -8.816 1.00 75.44 84 GLY A C 1
ATOM 652 O O . GLY A 1 84 ? -2.691 -6.259 -9.562 1.00 75.44 84 GLY A O 1
#

Secondary structure (DSSP, 8-state):
-HHHHHHHHHHHTTTSS------TTTT-SHHHHHHHHHHTSSS-----HHHHHTT-GGGGGGG-TT--SSHHHHIIIIITTS--

Radius of gyration: 15.73 Å; chains: 1; bounding box: 35×22×37 Å